Protein AF-A0A2T4DB36-F1 (afdb_monomer_lite)

Radius of gyration: 17.14 Å; chains: 1; bounding box: 30×24×56 Å

Foldseek 3Di:
DDDDDDPDDDDDFPDDKDFLVCPCLQVPDDVNDDDPCSVVVCVVVVDGTGGDQADSVRHGVDD

Structure (mmCIF, N/CA/C/O backbone):
data_AF-A0A2T4DB36-F1
#
_entry.id   AF-A0A2T4DB36-F1
#
loop_
_atom_site.group_PDB
_atom_site.id
_atom_site.type_symbol
_atom_site.label_atom_id
_atom_site.label_alt_id
_atom_site.label_comp_id
_atom_site.label_asym_id
_atom_site.label_entity_id
_atom_site.label_seq_id
_atom_site.pdbx_PDB_ins_code
_atom_site.Cartn_x
_atom_site.Cartn_y
_atom_site.Cartn_z
_atom_site.occupancy
_atom_site.B_iso_or_equiv
_atom_site.auth_seq_id
_atom_site.auth_comp_id
_atom_site.auth_asym_id
_atom_site.auth_atom_id
_atom_site.pdbx_PDB_model_num
ATOM 1 N N . MET A 1 1 ? -18.607 12.803 35.603 1.00 67.62 1 MET A N 1
ATOM 2 C CA . MET A 1 1 ? -17.883 12.380 34.386 1.00 67.62 1 MET A CA 1
ATOM 3 C C . MET A 1 1 ? -18.611 11.182 33.821 1.00 67.62 1 MET A C 1
ATOM 5 O O . MET A 1 1 ? -19.029 10.346 34.609 1.00 67.62 1 MET A O 1
ATOM 9 N N . THR A 1 2 ? -18.816 11.139 32.509 1.00 81.31 2 THR A N 1
ATOM 10 C CA . THR A 1 2 ? -19.510 10.033 31.837 1.00 81.31 2 THR A CA 1
ATOM 11 C C . THR A 1 2 ? -18.470 9.061 31.298 1.00 81.31 2 THR A C 1
ATOM 13 O O . THR A 1 2 ? -17.503 9.497 30.674 1.00 81.31 2 THR A O 1
ATOM 16 N N . GLU A 1 3 ? -18.648 7.770 31.556 1.00 91.38 3 GLU A N 1
ATOM 17 C CA . GLU A 1 3 ? -17.730 6.728 31.091 1.00 91.38 3 GLU A CA 1
ATOM 18 C C . GLU A 1 3 ? -18.060 6.324 29.647 1.00 91.38 3 GLU A C 1
ATOM 20 O O . GLU A 1 3 ? -19.229 6.246 29.265 1.00 91.38 3 GLU A O 1
ATOM 25 N N . VAL A 1 4 ? -17.027 6.095 28.833 1.00 94.06 4 VAL A N 1
ATOM 26 C CA . VAL A 1 4 ? -17.146 5.705 27.420 1.00 94.06 4 VAL A CA 1
ATOM 27 C C . VAL A 1 4 ? -16.219 4.526 27.155 1.00 94.06 4 VAL A C 1
ATOM 29 O O . VAL A 1 4 ? -15.059 4.540 27.565 1.00 94.06 4 VAL A O 1
ATOM 32 N N . TYR A 1 5 ? -16.731 3.529 26.432 1.00 96.44 5 TYR A N 1
ATOM 33 C CA . TYR A 1 5 ? -16.029 2.284 26.134 1.00 96.44 5 TYR A CA 1
ATOM 34 C C . TYR A 1 5 ? -16.092 1.970 24.642 1.00 96.44 5 TYR A C 1
ATOM 36 O O . TYR A 1 5 ? -17.113 2.183 23.989 1.00 96.44 5 TYR A O 1
ATOM 44 N N . ILE A 1 6 ? -15.012 1.397 24.115 1.00 96.25 6 ILE A N 1
ATOM 45 C CA . ILE A 1 6 ? -15.032 0.736 22.810 1.00 96.25 6 ILE A CA 1
ATOM 46 C C . ILE A 1 6 ? -15.702 -0.625 23.009 1.00 96.25 6 ILE A C 1
ATOM 48 O O . ILE A 1 6 ? -15.181 -1.468 23.735 1.00 96.25 6 ILE A O 1
ATOM 52 N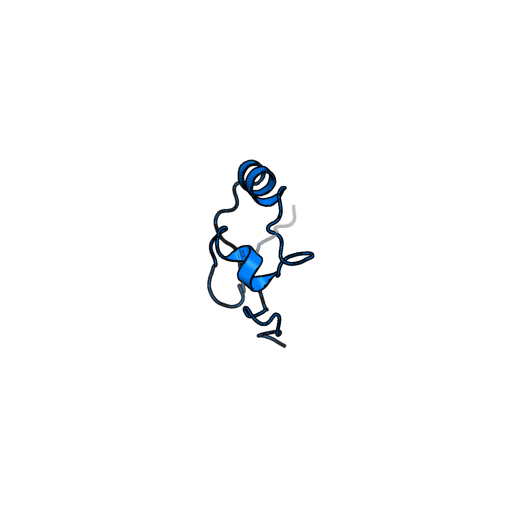 N . THR A 1 7 ? -16.857 -0.837 22.381 1.00 97.50 7 THR A N 1
ATOM 53 C CA . THR A 1 7 ? -17.641 -2.076 22.522 1.00 97.50 7 THR A CA 1
ATOM 54 C C . THR A 1 7 ? -17.361 -3.094 21.418 1.00 97.50 7 THR A C 1
ATOM 56 O O . THR A 1 7 ? -17.597 -4.282 21.615 1.00 97.50 7 THR A O 1
ATOM 59 N N . SER A 1 8 ? -16.849 -2.659 20.261 1.00 97.31 8 SER A N 1
ATOM 60 C CA . SER A 1 8 ? -16.390 -3.543 19.182 1.00 97.31 8 SER A CA 1
ATOM 61 C C . SER A 1 8 ? -15.483 -2.814 18.182 1.00 97.31 8 SER A C 1
ATOM 63 O O . SER A 1 8 ? -15.495 -1.586 18.094 1.00 97.31 8 SER A O 1
ATOM 65 N N . SER A 1 9 ? -14.696 -3.586 17.429 1.00 97.25 9 SER A N 1
ATOM 66 C CA . SER A 1 9 ? -13.944 -3.152 16.245 1.00 97.25 9 SER A CA 1
ATOM 67 C C . SER A 1 9 ? -13.787 -4.343 15.292 1.00 97.25 9 SER A C 1
ATOM 69 O O . SER A 1 9 ? -13.779 -5.490 15.741 1.00 97.25 9 SER A O 1
ATOM 71 N N . GLY A 1 10 ? -13.670 -4.086 13.990 1.00 97.50 10 GLY A N 1
ATOM 72 C CA . GLY A 1 10 ? -13.526 -5.114 12.961 1.00 97.50 10 GLY A CA 1
ATOM 73 C C . GLY A 1 10 ? -12.681 -4.631 11.786 1.00 97.50 10 GLY A C 1
ATOM 74 O O . GLY A 1 10 ? -12.587 -3.431 11.530 1.00 97.50 10 GLY A O 1
ATOM 75 N N . VAL A 1 11 ? -12.054 -5.574 11.081 1.00 97.44 11 VAL A N 1
ATOM 76 C CA . VAL A 1 11 ? -11.203 -5.310 9.914 1.00 97.44 11 VAL A CA 1
ATOM 77 C C . VAL A 1 11 ? -11.490 -6.353 8.839 1.00 97.44 11 VAL A C 1
ATOM 79 O O . VAL A 1 11 ? -11.526 -7.547 9.125 1.00 97.44 11 VAL A O 1
ATOM 82 N N . PHE A 1 12 ? -11.646 -5.897 7.598 1.00 96.81 12 PHE A N 1
ATOM 83 C CA . PHE A 1 12 ? -11.689 -6.744 6.411 1.00 96.81 12 PHE A CA 1
ATOM 84 C C . PHE A 1 12 ? -10.682 -6.216 5.388 1.00 96.81 12 PHE A C 1
ATOM 86 O O . PHE A 1 12 ? -10.718 -5.037 5.034 1.00 96.81 12 PHE A O 1
ATOM 93 N N . LEU A 1 13 ? -9.776 -7.081 4.936 1.00 97.44 13 LEU A N 1
ATOM 94 C CA . LEU A 1 13 ? -8.770 -6.769 3.924 1.00 97.44 13 LEU A CA 1
ATOM 95 C C . LEU A 1 13 ? -9.007 -7.705 2.731 1.00 97.44 13 LEU A C 1
ATOM 97 O O . LEU A 1 13 ? -8.973 -8.921 2.920 1.00 97.44 13 LEU A O 1
ATOM 101 N N . PRO A 1 14 ? -9.301 -7.173 1.532 1.00 97.00 14 PRO A N 1
ATOM 102 C CA . PRO A 1 14 ? -9.676 -7.994 0.389 1.00 97.00 14 PRO A CA 1
ATOM 103 C C . PRO A 1 14 ? -8.461 -8.733 -0.169 1.00 97.00 14 PRO A C 1
ATOM 105 O O . PRO A 1 14 ? -7.393 -8.144 -0.324 1.00 97.00 14 PRO A O 1
ATOM 108 N N . ASN A 1 15 ? -8.653 -9.988 -0.576 1.00 96.31 15 ASN A N 1
ATOM 109 C CA . ASN A 1 15 ? -7.604 -10.826 -1.162 1.00 96.31 15 ASN A CA 1
ATOM 110 C C . ASN A 1 15 ? -6.371 -10.984 -0.238 1.00 96.31 15 ASN A C 1
ATOM 112 O O . ASN A 1 15 ? -6.455 -10.863 0.983 1.00 96.31 15 ASN A O 1
ATOM 116 N N . GLN A 1 16 ? -5.224 -11.326 -0.825 1.00 97.19 16 GLN A N 1
ATOM 117 C CA . GLN A 1 16 ? -3.955 -11.488 -0.120 1.00 97.19 16 GLN A CA 1
ATOM 118 C C . GLN A 1 16 ? -3.160 -10.174 -0.107 1.00 97.19 16 GLN A C 1
ATOM 120 O O . GLN A 1 16 ? -3.297 -9.375 -1.039 1.00 97.19 16 GLN A O 1
ATOM 125 N N . PRO A 1 17 ? -2.307 -9.943 0.910 1.00 97.94 17 PRO A N 1
ATOM 126 C CA . PRO A 1 17 ? -1.372 -8.831 0.875 1.00 97.94 17 PRO A CA 1
ATOM 127 C C . PRO A 1 17 ? -0.414 -9.016 -0.296 1.00 97.94 17 PRO A C 1
ATOM 129 O O . PRO A 1 17 ? 0.158 -10.088 -0.476 1.00 97.94 17 PRO A O 1
ATOM 132 N N . ILE A 1 18 ? -0.194 -7.947 -1.047 1.00 98.06 18 ILE A N 1
ATOM 133 C CA . ILE A 1 18 ? 0.766 -7.926 -2.148 1.00 98.06 18 ILE A CA 1
ATOM 134 C C . ILE A 1 18 ? 1.953 -7.037 -1.807 1.00 98.06 18 ILE A C 1
ATOM 136 O O . ILE A 1 18 ? 1.827 -6.084 -1.029 1.00 98.06 18 ILE A O 1
ATOM 140 N N . SER A 1 19 ? 3.097 -7.333 -2.411 1.00 98.19 19 SER A N 1
ATOM 141 C CA . SER A 1 19 ? 4.324 -6.556 -2.254 1.00 98.19 19 SER A CA 1
ATOM 142 C C . SER A 1 19 ? 4.277 -5.209 -2.999 1.00 98.19 19 SER A C 1
ATOM 144 O O . SER A 1 19 ? 3.319 -4.865 -3.698 1.00 98.19 19 SER A O 1
ATOM 146 N N . ASN A 1 20 ? 5.317 -4.391 -2.829 1.00 97.62 20 ASN A N 1
ATOM 147 C CA . ASN A 1 20 ? 5.477 -3.148 -3.589 1.00 97.62 20 ASN A CA 1
ATOM 148 C C . ASN A 1 20 ? 5.794 -3.414 -5.066 1.00 97.62 20 ASN A C 1
ATOM 150 O O . ASN A 1 20 ? 5.435 -2.616 -5.933 1.00 97.62 20 ASN A O 1
ATOM 154 N N . GLU A 1 21 ? 6.484 -4.518 -5.323 1.00 96.81 21 GLU A N 1
ATOM 155 C CA . GLU A 1 21 ? 6.955 -4.962 -6.625 1.00 96.81 21 GLU A CA 1
ATOM 156 C C . GLU A 1 21 ? 5.770 -5.344 -7.519 1.00 96.81 21 GLU A C 1
ATOM 158 O O . GLU A 1 21 ? 5.723 -4.936 -8.676 1.00 96.81 21 GLU A O 1
ATOM 163 N N . GLU A 1 22 ? 4.767 -6.011 -6.947 1.00 96.69 22 GLU A N 1
ATOM 164 C CA . GLU A 1 22 ? 3.573 -6.493 -7.655 1.00 96.69 22 GLU A CA 1
ATOM 165 C C . GLU A 1 22 ? 2.506 -5.415 -7.888 1.00 96.69 22 GLU A C 1
ATOM 167 O O . GLU A 1 22 ? 1.551 -5.638 -8.624 1.00 96.69 22 GLU A O 1
ATOM 172 N N . MET A 1 23 ? 2.626 -4.238 -7.268 1.00 96.56 23 MET A N 1
ATOM 173 C CA . MET A 1 23 ? 1.554 -3.235 -7.250 1.00 96.56 23 MET A CA 1
ATOM 174 C C . MET A 1 23 ? 1.077 -2.812 -8.646 1.00 96.56 23 MET A C 1
ATOM 176 O O . MET A 1 23 ? -0.123 -2.677 -8.879 1.00 96.56 23 MET A O 1
ATOM 180 N N . GLU A 1 24 ? 2.009 -2.591 -9.570 1.00 96.69 24 GLU A N 1
ATOM 181 C CA . GLU A 1 24 ? 1.688 -2.142 -10.932 1.00 96.69 24 GLU A CA 1
ATOM 182 C C . GLU A 1 24 ? 1.120 -3.262 -11.809 1.00 96.69 24 GLU A C 1
ATOM 184 O O . GLU A 1 24 ? 0.525 -2.976 -12.845 1.00 96.69 24 GLU A O 1
ATOM 189 N N . ASP A 1 25 ? 1.224 -4.522 -11.381 1.00 96.62 25 ASP A N 1
ATOM 190 C CA . ASP A 1 25 ? 0.556 -5.635 -12.058 1.00 96.62 25 ASP A CA 1
ATOM 191 C C . ASP A 1 25 ? -0.946 -5.672 -11.747 1.00 96.62 25 ASP A C 1
ATOM 193 O O . ASP A 1 25 ? -1.703 -6.290 -12.486 1.00 96.62 25 ASP A O 1
ATOM 197 N N . TYR A 1 26 ? -1.381 -4.992 -10.681 1.00 97.12 26 TYR A N 1
ATOM 198 C CA . TYR A 1 26 ? -2.795 -4.788 -10.356 1.00 97.12 26 TYR A CA 1
ATOM 199 C C . TYR A 1 26 ? -3.315 -3.450 -10.885 1.00 97.12 26 TYR A C 1
ATOM 201 O O . TYR A 1 26 ? -4.384 -3.396 -11.480 1.00 97.12 26 TYR A O 1
ATOM 209 N N . LEU A 1 27 ? -2.568 -2.360 -10.671 1.00 96.00 27 LEU A N 1
ATOM 210 C CA . LEU A 1 27 ? -3.003 -1.009 -11.055 1.00 96.00 27 LEU A CA 1
ATOM 211 C C . LEU A 1 27 ? -2.837 -0.705 -12.550 1.00 96.00 27 LEU A C 1
ATOM 213 O O . LEU A 1 27 ? -3.422 0.253 -13.051 1.00 96.00 27 LEU A O 1
ATOM 217 N N . GLY A 1 28 ? -2.014 -1.483 -13.253 1.00 95.19 28 GLY A N 1
ATOM 218 C CA . GLY A 1 28 ? -1.627 -1.204 -14.627 1.00 95.19 28 GLY A CA 1
ATOM 219 C C . GLY A 1 28 ? -0.540 -0.132 -14.746 1.00 95.19 28 GLY A C 1
ATOM 220 O O . GLY A 1 28 ? -0.039 0.430 -13.770 1.00 95.19 28 GLY A O 1
ATOM 221 N N . ARG A 1 29 ? -0.147 0.132 -15.996 1.00 95.00 29 ARG A N 1
ATOM 222 C CA . ARG A 1 29 ? 0.951 1.034 -16.367 1.00 95.00 29 ARG A CA 1
ATOM 223 C C . ARG A 1 29 ? 0.459 2.078 -17.358 1.00 95.00 29 ARG A C 1
ATOM 225 O O . ARG A 1 29 ? -0.174 1.740 -18.359 1.00 95.00 29 ARG A O 1
ATOM 232 N N . ILE A 1 30 ? 0.803 3.342 -17.133 1.00 94.12 30 ILE A N 1
ATOM 233 C CA . ILE A 1 30 ? 0.447 4.425 -18.057 1.00 94.12 30 ILE A CA 1
ATOM 234 C C . ILE A 1 30 ? 1.351 4.324 -19.287 1.00 94.12 30 ILE A C 1
ATOM 236 O O . ILE A 1 30 ? 2.575 4.373 -19.174 1.00 94.12 30 ILE A O 1
ATOM 240 N N . ASN A 1 31 ? 0.750 4.171 -20.471 1.00 95.06 31 ASN A N 1
ATOM 241 C CA . ASN A 1 31 ? 1.466 3.945 -21.735 1.00 95.06 31 ASN A CA 1
ATOM 242 C C . ASN A 1 31 ? 2.444 2.755 -21.682 1.00 95.06 31 ASN A C 1
ATOM 244 O O . ASN A 1 31 ? 3.500 2.793 -22.313 1.00 95.06 31 ASN A O 1
ATOM 248 N N . GLY A 1 32 ? 2.130 1.727 -20.883 1.00 94.00 32 GLY A N 1
ATOM 249 C CA . GLY A 1 32 ? 2.987 0.550 -20.711 1.00 94.00 32 GLY A CA 1
ATOM 250 C C . GLY A 1 32 ? 4.309 0.820 -19.983 1.00 94.00 32 GLY A C 1
ATOM 251 O O . GLY A 1 32 ? 5.181 -0.043 -19.991 1.00 94.00 32 GLY A O 1
ATOM 252 N N . LYS A 1 33 ? 4.479 1.997 -19.366 1.00 96.19 33 LYS A N 1
ATOM 253 C CA . LYS A 1 33 ? 5.698 2.379 -18.646 1.00 96.19 33 LYS A CA 1
ATOM 254 C C . LYS A 1 33 ? 5.505 2.293 -17.138 1.00 96.19 33 LYS A C 1
ATOM 256 O O . LYS A 1 33 ? 4.471 2.712 -16.617 1.00 96.19 33 LYS A O 1
ATOM 261 N N . ASP A 1 34 ? 6.539 1.816 -16.454 1.00 95.50 34 ASP A N 1
ATOM 262 C CA . ASP A 1 34 ? 6.610 1.845 -14.995 1.00 95.50 34 ASP A CA 1
ATOM 263 C C . ASP A 1 34 ? 6.604 3.290 -14.477 1.00 95.50 34 ASP A C 1
ATOM 265 O O . ASP A 1 34 ? 7.156 4.211 -15.093 1.00 95.50 34 ASP A O 1
ATOM 269 N N . SER A 1 35 ? 6.002 3.499 -13.308 1.00 96.69 35 SER A N 1
ATOM 270 C CA . SER A 1 35 ? 5.977 4.804 -12.665 1.00 96.69 35 SER A CA 1
ATOM 271 C C . SER A 1 35 ? 7.355 5.179 -12.127 1.00 96.69 35 SER A C 1
ATOM 273 O O . SER A 1 35 ? 7.869 4.596 -11.169 1.00 96.69 35 SER A O 1
ATOM 275 N N . VAL A 1 36 ? 7.918 6.254 -12.678 1.00 95.94 36 VAL A N 1
ATOM 276 C CA . VAL A 1 36 ? 9.189 6.846 -12.227 1.00 95.94 36 VAL A CA 1
ATOM 277 C C . VAL A 1 36 ? 9.116 7.297 -10.760 1.00 95.94 36 VAL A C 1
ATOM 279 O O . VAL A 1 36 ? 10.109 7.261 -10.034 1.00 95.94 36 VAL A O 1
AT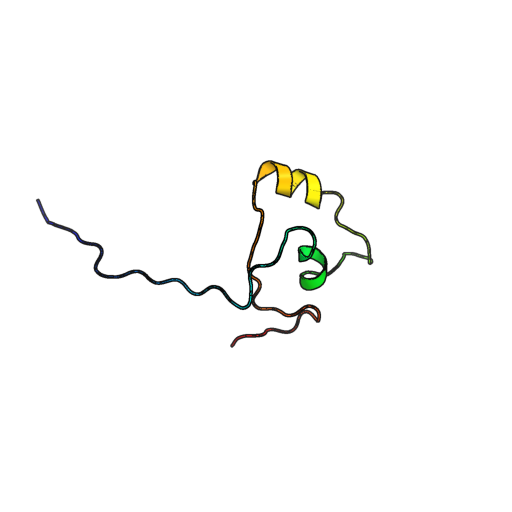OM 282 N N . ALA A 1 37 ? 7.932 7.699 -10.288 1.00 96.69 37 ALA A N 1
ATOM 283 C CA . ALA A 1 37 ? 7.741 8.179 -8.922 1.00 96.69 37 ALA A CA 1
ATOM 284 C C . ALA A 1 37 ? 7.597 7.046 -7.889 1.00 96.69 37 ALA A C 1
ATOM 286 O O . ALA A 1 37 ? 7.840 7.290 -6.703 1.00 96.69 37 ALA A O 1
ATOM 287 N N . LYS A 1 38 ? 7.239 5.820 -8.312 1.00 96.75 38 LYS A N 1
ATOM 288 C CA . LYS A 1 38 ? 6.895 4.692 -7.423 1.00 96.75 38 LYS A CA 1
ATOM 289 C C . LYS A 1 38 ? 7.938 4.478 -6.330 1.00 96.75 38 LYS A C 1
ATOM 291 O O . LYS A 1 38 ? 7.614 4.514 -5.145 1.00 96.75 38 LYS A O 1
ATOM 296 N N . ALA A 1 39 ? 9.203 4.322 -6.717 1.00 96.75 39 ALA A N 1
ATOM 297 C CA . ALA A 1 39 ? 10.284 4.030 -5.779 1.00 96.75 39 ALA A CA 1
ATOM 298 C C . ALA A 1 39 ? 10.473 5.141 -4.729 1.00 96.75 39 ALA A C 1
ATOM 300 O O . ALA A 1 39 ? 10.619 4.855 -3.539 1.00 96.75 39 ALA A O 1
ATOM 301 N N . ARG A 1 40 ? 10.423 6.414 -5.146 1.00 98.06 40 ARG A N 1
ATOM 302 C CA . ARG A 1 40 ? 10.568 7.563 -4.239 1.00 98.06 40 ARG A CA 1
ATOM 303 C C . ARG A 1 40 ? 9.412 7.634 -3.243 1.00 98.06 40 ARG A C 1
ATOM 305 O O . ARG A 1 40 ? 9.658 7.790 -2.049 1.00 98.06 40 ARG A O 1
ATOM 312 N N . ILE A 1 41 ? 8.176 7.499 -3.722 1.00 98.06 41 ILE A N 1
ATOM 313 C CA . ILE A 1 41 ? 6.976 7.591 -2.880 1.00 98.06 41 ILE A CA 1
ATOM 314 C C . ILE A 1 41 ? 6.921 6.439 -1.872 1.00 98.06 41 ILE A C 1
ATOM 316 O O . ILE A 1 41 ? 6.659 6.674 -0.695 1.00 98.06 41 ILE A O 1
ATOM 320 N N . LEU A 1 42 ? 7.246 5.213 -2.289 1.00 98.00 42 LEU A N 1
ATOM 321 C CA . LEU A 1 42 ? 7.268 4.054 -1.390 1.00 98.00 42 LEU A CA 1
ATOM 322 C C . LEU A 1 42 ? 8.398 4.118 -0.363 1.00 98.00 42 LEU A C 1
ATOM 324 O O . LEU A 1 42 ? 8.222 3.701 0.781 1.00 98.00 42 LEU A O 1
ATOM 328 N N . LYS A 1 43 ? 9.548 4.691 -0.734 1.00 98.06 43 LYS A N 1
ATOM 329 C CA . LYS A 1 43 ? 10.615 4.980 0.229 1.00 98.06 43 LYS A CA 1
ATOM 330 C C . LYS A 1 43 ? 10.164 6.003 1.275 1.00 98.06 43 LYS A C 1
ATOM 332 O O . LYS A 1 43 ? 10.522 5.859 2.438 1.00 98.06 43 LYS A O 1
ATOM 337 N N . GLN A 1 44 ? 9.390 7.009 0.870 1.00 98.44 44 GLN A N 1
ATOM 338 C CA . GLN A 1 44 ? 8.918 8.068 1.760 1.00 98.44 44 GLN A CA 1
ATOM 339 C C . GLN A 1 44 ? 7.788 7.608 2.691 1.00 98.44 44 GLN A C 1
ATOM 341 O O . GLN A 1 44 ? 7.791 7.980 3.859 1.00 98.44 44 GLN A O 1
ATOM 346 N N . ASN A 1 45 ? 6.830 6.814 2.200 1.00 98.19 45 ASN A N 1
ATOM 347 C CA . ASN A 1 45 ? 5.697 6.358 3.013 1.00 98.19 45 ASN A CA 1
ATOM 348 C C . ASN A 1 45 ? 5.981 5.075 3.816 1.00 98.19 45 ASN A C 1
ATOM 350 O O . ASN A 1 45 ? 5.251 4.775 4.755 1.00 98.19 45 ASN A O 1
ATOM 354 N N . GLY A 1 46 ? 7.021 4.315 3.460 1.00 98.31 46 GLY A N 1
ATOM 355 C CA . GLY A 1 46 ? 7.452 3.121 4.188 1.00 98.31 46 GLY A CA 1
ATOM 356 C C . GLY A 1 46 ? 6.565 1.883 4.015 1.00 98.31 46 GLY A C 1
ATOM 357 O O . GLY A 1 46 ? 6.891 0.838 4.579 1.00 98.31 46 GLY A O 1
ATOM 358 N N . ILE A 1 47 ? 5.490 1.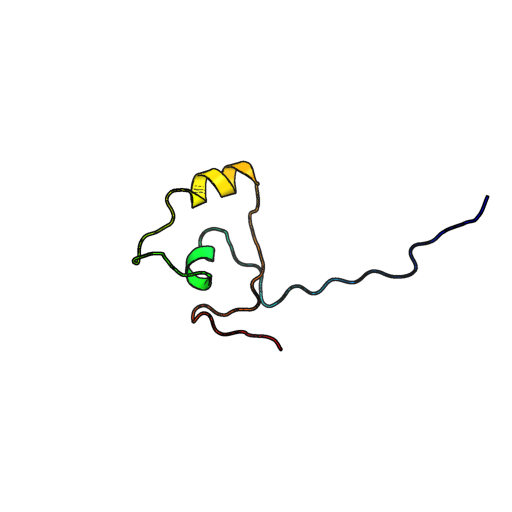951 3.225 1.00 98.31 47 ILE A N 1
ATOM 359 C CA . ILE A 1 47 ? 4.559 0.833 3.041 1.00 98.31 47 ILE A CA 1
ATOM 360 C C . ILE A 1 47 ? 5.276 -0.314 2.321 1.00 98.31 47 ILE A C 1
ATOM 362 O O . ILE A 1 47 ? 5.962 -0.096 1.320 1.00 98.31 47 ILE A O 1
ATOM 366 N N . LYS A 1 48 ? 5.112 -1.540 2.830 1.00 97.88 48 LYS A N 1
ATOM 367 C CA . LYS A 1 48 ? 5.727 -2.765 2.284 1.00 97.88 48 LYS A CA 1
ATOM 368 C C . LYS A 1 48 ? 4.727 -3.692 1.609 1.00 97.88 48 LYS A C 1
ATOM 370 O O . LYS A 1 48 ? 5.078 -4.340 0.630 1.00 97.88 48 LYS A O 1
ATOM 375 N N . SER A 1 49 ? 3.494 -3.706 2.102 1.00 98.12 49 SER A N 1
ATOM 376 C CA . SER A 1 49 ? 2.403 -4.474 1.521 1.00 98.12 49 SER A CA 1
ATOM 377 C C . SER A 1 49 ? 1.081 -3.717 1.569 1.00 98.12 49 SER A C 1
ATOM 379 O O . SER A 1 49 ? 0.928 -2.747 2.315 1.00 98.12 49 SER A O 1
ATOM 381 N N . ARG A 1 50 ? 0.141 -4.127 0.719 1.00 97.88 50 ARG A N 1
ATOM 382 C CA . ARG A 1 50 ? -1.214 -3.565 0.625 1.00 97.88 50 ARG A CA 1
ATOM 383 C C . ARG A 1 50 ? -2.182 -4.585 0.047 1.00 97.88 50 ARG A C 1
ATOM 385 O O . ARG A 1 50 ? -1.756 -5.629 -0.429 1.00 97.88 50 ARG A O 1
ATOM 392 N N . TYR A 1 51 ? -3.461 -4.246 0.074 1.00 98.31 51 TYR A N 1
ATOM 393 C CA . TYR A 1 51 ? -4.551 -5.084 -0.404 1.00 98.31 51 TYR A CA 1
ATOM 394 C C . TYR A 1 51 ? -5.324 -4.327 -1.479 1.00 98.31 51 TYR A C 1
ATOM 396 O O . TYR A 1 51 ? -5.546 -3.121 -1.349 1.00 98.31 51 TYR A O 1
ATOM 404 N N . PHE A 1 52 ? -5.739 -5.033 -2.524 1.00 97.81 52 PHE A N 1
ATOM 405 C CA . PHE A 1 52 ? -6.574 -4.495 -3.591 1.00 97.81 52 PHE A CA 1
ATOM 406 C C . PHE A 1 52 ? -7.814 -5.366 -3.747 1.00 97.81 52 PHE A C 1
ATOM 408 O O . PHE A 1 52 ? -7.700 -6.585 -3.730 1.00 97.81 52 PHE A O 1
ATOM 415 N N . ALA A 1 53 ? -8.983 -4.751 -3.942 1.00 97.56 53 ALA A N 1
ATOM 416 C CA . ALA A 1 53 ? -10.234 -5.447 -4.268 1.00 97.56 53 ALA A CA 1
ATOM 417 C C . ALA A 1 53 ? -10.398 -5.695 -5.782 1.00 97.56 53 ALA A C 1
ATOM 419 O O . ALA A 1 53 ? -11.514 -5.843 -6.272 1.00 97.56 53 ALA A O 1
ATOM 420 N N . ILE A 1 54 ? -9.285 -5.707 -6.515 1.00 97.50 54 ILE A N 1
ATOM 421 C CA . ILE A 1 54 ? -9.217 -5.993 -7.947 1.00 97.50 54 ILE A CA 1
ATOM 422 C C . ILE A 1 54 ? -8.200 -7.105 -8.202 1.00 97.50 54 ILE A C 1
ATOM 424 O O . ILE A 1 54 ? -7.279 -7.298 -7.404 1.00 97.50 54 ILE A O 1
ATOM 428 N N . ASP A 1 55 ? -8.359 -7.829 -9.305 1.00 96.50 55 ASP A N 1
ATOM 429 C CA . ASP A 1 55 ? -7.368 -8.782 -9.800 1.00 96.50 55 ASP A CA 1
ATOM 430 C C . ASP A 1 55 ? -6.343 -8.109 -10.741 1.00 96.50 55 ASP A C 1
ATOM 432 O O . ASP A 1 55 ? -6.410 -6.911 -11.021 1.00 96.50 55 ASP A O 1
ATOM 436 N N . LYS A 1 56 ? -5.379 -8.886 -11.253 1.00 96.44 56 LYS A N 1
ATOM 437 C CA . LYS A 1 56 ? -4.361 -8.401 -12.210 1.00 96.44 56 LYS A CA 1
ATOM 438 C C . LYS A 1 56 ? -4.934 -8.046 -13.592 1.00 96.44 56 LYS A C 1
ATOM 440 O O . LYS A 1 56 ? -4.255 -7.427 -14.404 1.00 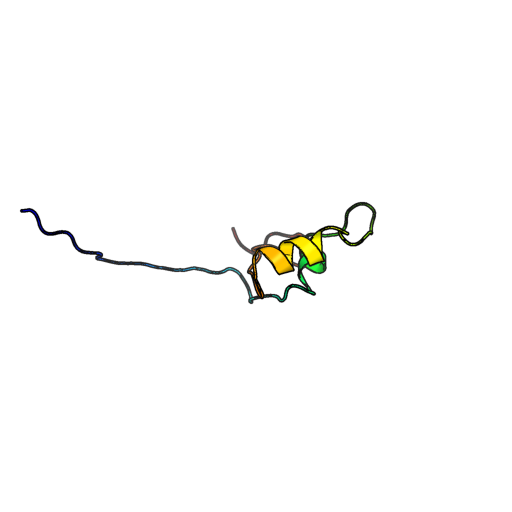96.44 56 LYS A O 1
ATOM 445 N N . ASN A 1 57 ? -6.187 -8.416 -13.860 1.00 96.19 57 ASN A N 1
ATOM 446 C CA . ASN A 1 57 ? -6.932 -8.021 -15.053 1.00 96.19 57 ASN A CA 1
ATOM 447 C C . ASN A 1 57 ? -7.780 -6.761 -14.805 1.00 96.19 57 ASN A C 1
ATOM 449 O O . ASN A 1 57 ? -8.584 -6.400 -15.662 1.00 96.19 57 ASN A O 1
ATOM 453 N N . GLN A 1 58 ? -7.609 -6.101 -13.650 1.00 94.94 58 GLN A N 1
ATOM 454 C CA . GLN A 1 58 ? -8.369 -4.928 -13.206 1.00 94.94 58 GLN A CA 1
ATOM 455 C C . GLN A 1 58 ? -9.877 -5.188 -13.037 1.00 94.94 58 GLN A C 1
ATOM 457 O O . GLN A 1 58 ? -10.683 -4.258 -13.071 1.00 94.94 58 GLN A O 1
ATOM 462 N N . GLN A 1 59 ? -10.272 -6.445 -12.825 1.00 97.19 59 GLN A N 1
ATOM 463 C CA . GLN A 1 59 ? -11.652 -6.818 -12.523 1.00 97.19 59 GLN A CA 1
ATOM 464 C C . GLN A 1 59 ? -11.890 -6.782 -11.013 1.00 97.19 59 GLN A C 1
ATOM 466 O O . GLN A 1 59 ? -11.033 -7.215 -10.242 1.00 97.19 59 GLN A O 1
ATOM 471 N N . SER A 1 60 ? -13.056 -6.288 -10.580 1.00 96.88 60 SER A N 1
ATOM 472 C CA . SER A 1 60 ? -13.434 -6.307 -9.159 1.00 96.88 60 SER A CA 1
ATOM 473 C C . SER A 1 60 ? -13.574 -7.743 -8.661 1.00 96.88 60 SER A C 1
ATOM 475 O O . SER A 1 60 ? -14.213 -8.563 -9.317 1.00 96.88 60 SER A O 1
ATOM 477 N N . THR A 1 61 ? -13.019 -8.044 -7.487 1.00 97.38 61 THR A N 1
ATOM 478 C CA . THR A 1 61 ? -13.119 -9.382 -6.875 1.00 97.38 61 THR A CA 1
ATOM 479 C C . THR A 1 61 ? -14.184 -9.475 -5.783 1.00 97.38 61 THR A C 1
ATOM 481 O O . THR A 1 61 ? -14.443 -10.563 -5.279 1.00 97.38 61 THR A O 1
ATOM 484 N N . HIS A 1 62 ? -14.795 -8.351 -5.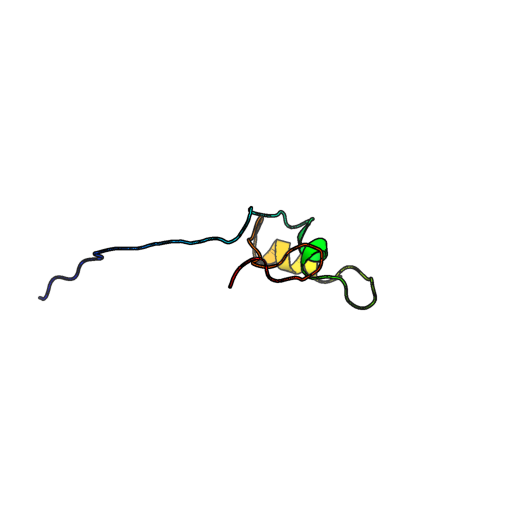405 1.00 93.50 62 HIS A N 1
ATOM 485 C CA . HIS A 1 62 ? -15.831 -8.262 -4.373 1.00 93.50 62 HIS A CA 1
ATOM 486 C C . HIS A 1 62 ? -16.957 -7.321 -4.841 1.00 93.50 62 HIS A C 1
ATOM 488 O O . HIS A 1 62 ? -16.721 -6.440 -5.675 1.00 93.50 62 HIS A O 1
ATOM 494 N N . SER A 1 63 ? -18.165 -7.507 -4.301 1.00 81.94 63 SER A N 1
ATOM 495 C CA . SER A 1 63 ? -19.375 -6.708 -4.562 1.00 81.94 63 SER A CA 1
ATOM 496 C C . SER A 1 63 ? -20.119 -6.411 -3.272 1.00 81.94 63 SER A C 1
ATOM 498 O O . SER A 1 63 ? -20.234 -7.374 -2.479 1.00 81.94 63 SER A O 1
#

InterPro domains:
  IPR016039 Thiolase-like [G3DSA:3.40.47.10] (2-63)
  IPR016039 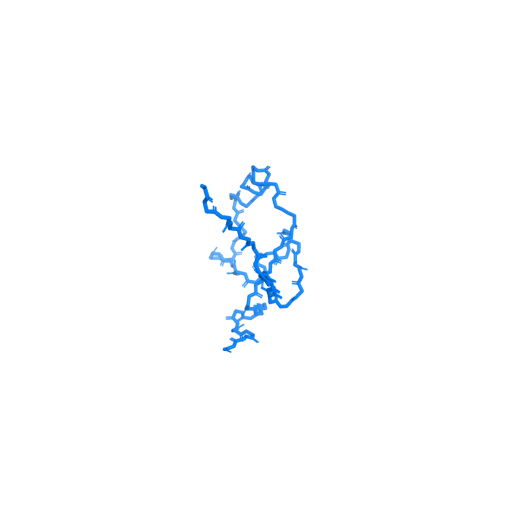Thiolase-like [SSF53901] (2-55)

Organism: NCBI:txid1046115

Sequence (63 aa):
MTEVYITSSGVFLPNQPISNEEMEDYLGRINGKDSVAKARILKQNGIKSRYFAIDKNQQSTHS

pLDDT: mean 95.82, std 4.65, range [67.62, 98.44]

Secondary structure (DSSP, 8-state):
--------------S--EESSSHHHHH--BTTBPPTTHHHHHHHH---EE--SB-TTS-BS--